Protein AF-A0A953FEC3-F1 (afdb_monomer)

Foldseek 3Di:
DVVVVVVVVVVVVVVVPPPDPDPPPDPDADDLVVVVVLVVVVVVLLFADADPNRRDPDPVRLVVSLVCLVVSLVVLVSHDCVPPDPVSVVSSVVVVVVSVVSNCCSPPVVCVVPPPCVPVDDDPDDDPDPVNPDDD

pLDDT: mean 83.76, std 18.46, range [45.59, 98.75]

Mean predicted aligned error: 12.31 Å

Solvent-accessible surface area (backbone atoms only — not comparable to full-atom values): 8633 Å² total; per-residue (Å²): 112,74,70,58,53,56,53,56,57,53,5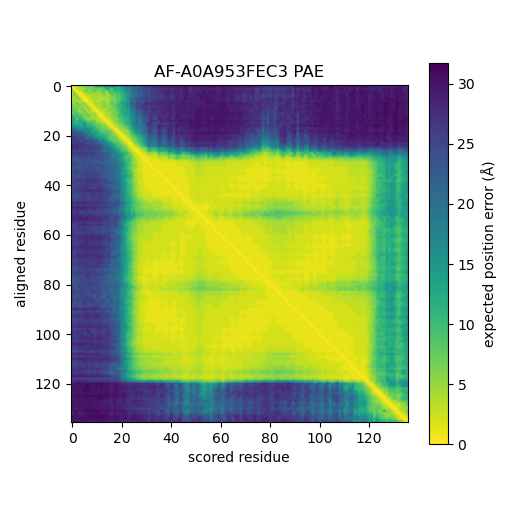6,58,57,63,64,72,69,71,74,77,79,72,78,77,88,61,84,77,80,61,49,72,70,58,50,54,50,50,50,58,52,46,60,60,64,72,50,61,58,69,57,97,87,39,73,42,70,47,73,67,49,47,50,54,51,56,69,49,45,61,60,52,54,52,60,59,67,64,51,69,57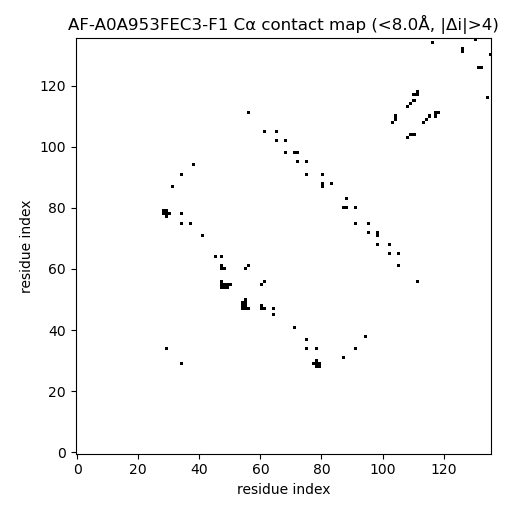,81,89,51,59,68,69,60,43,49,53,53,50,51,55,53,50,50,56,52,47,52,52,41,35,70,75,67,65,30,47,85,79,72,35,79,65,68,79,64,82,78,70,101,56,92,69,100,47,78,86,76,78,57,94,128

Radius of gyration: 28.53 Å; Cα contacts (8 Å, |Δi|>4): 57; chains: 1; bounding box: 33×31×104 Å

Sequence (136 aa):
MRNLILFSLLVLIVQACTTESKKVTGPRPHTYGELVTLFQDWRKFQLPPVVNGIPDYSPAAMKQQHDKLATWQERLHQFDTAGWPVKHQVDWHLIRAEMNGLDFDHRVIRPWEKDPAFYVWFYSSPSDVPEREGPN

Secondary str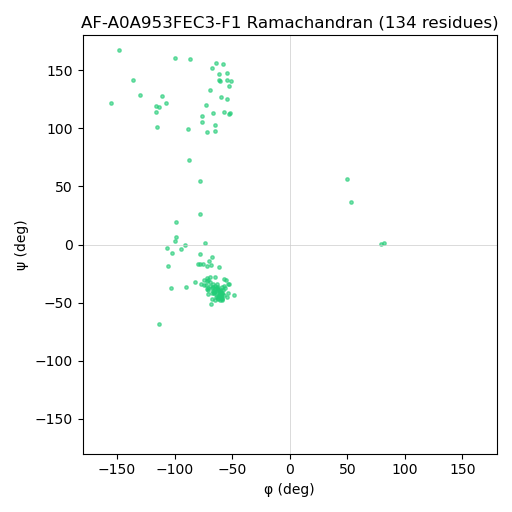ucture (DSSP, 8-state):
-HHHHHHHHHHHHHHTT--------PPPPPPHHHHHHHHHHHHHHHSPPEETTEE---HHHHHHHHHHHHHHHHHHHT---TTS-HHHHHHHHHHHHHHHHHHHIIIII-HHHH-GGGGT---SS----GGGSS--

Structure (mmCIF, N/CA/C/O backbone):
data_AF-A0A953FEC3-F1
#
_entry.id   AF-A0A953FEC3-F1
#
loop_
_atom_site.group_PDB
_atom_site.id
_atom_site.type_symbol
_atom_site.label_atom_id
_atom_site.label_alt_id
_atom_site.label_comp_id
_atom_site.label_asym_id
_atom_site.label_entity_id
_atom_site.label_seq_id
_atom_site.pdbx_PDB_ins_code
_atom_site.Cartn_x
_atom_site.Cartn_y
_atom_site.Cartn_z
_atom_site.occupancy
_atom_site.B_iso_or_equiv
_atom_site.auth_seq_id
_atom_site.auth_comp_id
_atom_site.auth_asym_id
_atom_site.auth_atom_id
_atom_site.pdbx_PDB_model_num
ATOM 1 N N . MET A 1 1 ? -3.784 -14.661 75.698 1.00 54.03 1 MET A N 1
ATOM 2 C CA . MET A 1 1 ? -3.004 -15.352 74.642 1.00 54.03 1 MET A CA 1
ATOM 3 C C . MET A 1 1 ? -3.856 -15.703 73.419 1.00 54.03 1 MET A C 1
ATOM 5 O O . MET A 1 1 ? -3.439 -15.390 72.316 1.00 54.03 1 MET A O 1
ATOM 9 N N . ARG A 1 2 ? -5.082 -16.232 73.580 1.00 54.47 2 ARG A N 1
ATOM 10 C CA . ARG A 1 2 ? -5.993 -16.557 72.458 1.00 54.47 2 ARG A CA 1
ATOM 11 C C . ARG A 1 2 ? -6.451 -15.338 71.627 1.00 54.47 2 ARG A C 1
ATOM 13 O O . ARG A 1 2 ? -6.457 -15.409 70.406 1.00 54.47 2 ARG A O 1
ATOM 20 N N . ASN A 1 3 ? -6.701 -14.191 72.268 1.00 45.59 3 ASN A N 1
ATOM 21 C CA . ASN A 1 3 ? -7.090 -12.947 71.575 1.00 45.59 3 ASN A CA 1
ATOM 22 C C . ASN A 1 3 ? -5.911 -12.211 70.902 1.00 45.59 3 ASN A C 1
ATOM 24 O O . ASN A 1 3 ? -6.136 -11.376 70.035 1.00 45.59 3 ASN A O 1
ATOM 28 N N . LEU A 1 4 ? -4.663 -12.538 71.269 1.00 51.09 4 LEU A N 1
ATOM 29 C CA . LEU A 1 4 ? -3.454 -11.953 70.668 1.00 51.09 4 LEU A CA 1
ATOM 30 C C . LEU A 1 4 ? -3.098 -12.656 69.343 1.00 51.09 4 LEU A C 1
ATOM 32 O O . LEU A 1 4 ? -2.644 -12.018 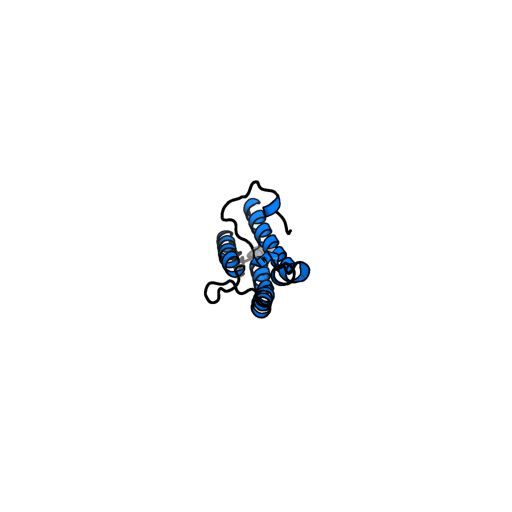68.400 1.00 51.09 4 LEU A O 1
ATOM 36 N N . ILE A 1 5 ? -3.393 -13.958 69.252 1.00 57.31 5 ILE A N 1
ATOM 37 C CA . ILE A 1 5 ? -3.238 -14.763 68.031 1.00 57.31 5 ILE A CA 1
ATOM 38 C C . ILE A 1 5 ? -4.303 -14.385 66.987 1.00 57.31 5 ILE A C 1
ATOM 40 O O . ILE A 1 5 ? -3.979 -14.260 65.811 1.00 57.31 5 ILE A O 1
ATOM 44 N N . LEU A 1 6 ? -5.548 -14.110 67.404 1.00 54.00 6 LEU A N 1
ATOM 45 C CA . LEU A 1 6 ? -6.597 -13.622 66.493 1.00 54.00 6 LEU A CA 1
ATOM 46 C C . LEU A 1 6 ? -6.291 -12.231 65.911 1.00 54.00 6 LEU A C 1
ATOM 48 O O . LEU A 1 6 ? -6.579 -11.989 64.742 1.00 54.00 6 LEU A O 1
ATOM 52 N N . PHE A 1 7 ? -5.674 -11.335 66.690 1.00 55.62 7 PHE A N 1
ATOM 53 C CA . PHE A 1 7 ? -5.263 -10.016 66.192 1.00 55.62 7 PHE A CA 1
ATOM 54 C C . PHE A 1 7 ? -4.084 -10.112 65.209 1.00 55.62 7 PHE A C 1
ATOM 56 O O . PHE A 1 7 ? -4.068 -9.421 64.195 1.00 55.62 7 PHE A O 1
ATOM 63 N N . SER A 1 8 ? -3.135 -11.020 65.462 1.00 56.94 8 SER A N 1
ATOM 64 C CA . SER A 1 8 ? -2.018 -11.315 64.554 1.00 56.94 8 SER A CA 1
ATOM 65 C C . SER A 1 8 ? -2.483 -11.915 63.219 1.00 56.94 8 SER A C 1
ATOM 67 O O . SER A 1 8 ? -1.945 -11.547 62.176 1.00 56.94 8 SER A O 1
ATOM 69 N N . LEU A 1 9 ? -3.508 -12.775 63.227 1.00 56.50 9 LEU A N 1
ATOM 70 C CA . LEU A 1 9 ? -4.049 -13.388 62.010 1.00 56.50 9 LEU A CA 1
ATOM 71 C C . LEU A 1 9 ? -4.835 -12.387 61.141 1.00 56.50 9 LEU A C 1
ATOM 73 O O . LEU A 1 9 ? -4.814 -12.488 59.918 1.00 56.50 9 LEU A O 1
ATOM 77 N N . LEU A 1 10 ? -5.487 -11.392 61.756 1.00 53.00 10 LEU A N 1
ATOM 78 C CA . LEU A 1 10 ? -6.238 -10.352 61.041 1.00 53.00 10 LEU A CA 1
ATOM 79 C C . LEU A 1 10 ? -5.312 -9.344 60.334 1.00 53.00 10 LEU A C 1
ATOM 81 O O . LEU A 1 10 ? -5.617 -8.900 59.230 1.00 53.00 10 LEU A O 1
ATOM 85 N N . VAL A 1 11 ? -4.153 -9.026 60.920 1.00 58.41 11 VAL A N 1
ATOM 86 C CA . VAL A 1 11 ? -3.159 -8.108 60.325 1.00 58.41 11 VAL A CA 1
ATOM 87 C C . VAL A 1 11 ? -2.488 -8.714 59.080 1.00 58.41 11 VAL A C 1
ATOM 89 O O . VAL A 1 11 ? -2.209 -7.990 58.126 1.00 58.41 11 VAL A O 1
ATOM 92 N N . LEU A 1 12 ? -2.309 -10.040 59.035 1.00 57.03 12 LEU A N 1
ATOM 93 C CA . LEU A 1 12 ? -1.760 -10.752 57.870 1.00 57.03 12 LEU A CA 1
ATOM 94 C C . LEU A 1 12 ? -2.702 -10.756 56.650 1.00 57.03 12 LEU A C 1
ATOM 96 O O . LEU A 1 12 ? -2.227 -10.781 55.518 1.00 57.03 12 LEU A O 1
ATOM 100 N N . ILE A 1 13 ? -4.022 -10.677 56.853 1.00 58.88 13 ILE A N 1
ATOM 101 C CA . ILE A 1 13 ? -5.004 -10.635 55.754 1.00 58.88 13 ILE A CA 1
ATOM 102 C C . ILE A 1 13 ? -5.049 -9.242 55.105 1.00 58.88 13 ILE A C 1
ATOM 104 O O . ILE A 1 13 ? -5.207 -9.132 53.891 1.00 58.88 13 ILE A O 1
ATOM 108 N N . VAL A 1 14 ? -4.843 -8.170 55.881 1.00 55.78 14 VAL A N 1
ATOM 109 C CA . VAL A 1 14 ? -4.850 -6.790 55.358 1.00 55.78 14 VAL A CA 1
ATOM 110 C C . VAL A 1 14 ? -3.617 -6.506 54.485 1.00 55.78 14 VAL A C 1
ATOM 112 O O . VAL A 1 14 ? -3.718 -5.758 53.515 1.00 55.78 14 VAL A O 1
ATOM 115 N N . GLN A 1 15 ? -2.474 -7.148 54.755 1.00 56.53 15 GLN A N 1
ATOM 116 C CA . GLN A 1 15 ? -1.265 -7.010 53.927 1.00 56.53 15 GLN A CA 1
ATOM 117 C C . GLN A 1 15 ? -1.318 -7.778 52.595 1.00 56.53 15 GLN A C 1
ATOM 119 O O . GLN A 1 15 ? -0.560 -7.459 51.685 1.00 56.53 15 GLN A O 1
ATOM 124 N N . ALA A 1 16 ? -2.229 -8.742 52.428 1.00 57.25 16 ALA A N 1
ATOM 125 C CA . ALA A 1 16 ? -2.377 -9.474 51.167 1.00 57.25 16 ALA A CA 1
ATOM 126 C C . ALA A 1 16 ? -3.141 -8.685 50.080 1.00 57.25 16 ALA A C 1
ATOM 128 O O . ALA A 1 16 ? -3.186 -9.117 48.931 1.00 57.25 16 ALA A O 1
ATOM 129 N N . CYS A 1 17 ? -3.728 -7.531 50.425 1.00 48.81 17 CYS A N 1
ATOM 130 C CA . CYS A 1 17 ? -4.518 -6.705 49.505 1.00 48.81 17 CYS A CA 1
ATOM 131 C C . CYS A 1 17 ? -3.755 -5.511 48.906 1.00 48.81 17 CYS A C 1
ATOM 133 O O . CYS A 1 17 ? -4.344 -4.703 48.190 1.00 48.81 17 CYS A O 1
ATOM 135 N N . THR A 1 18 ? -2.448 -5.379 49.148 1.00 58.59 18 THR A N 1
ATOM 136 C CA . THR A 1 18 ? -1.627 -4.387 48.440 1.00 58.59 18 THR A CA 1
ATOM 137 C C . THR A 1 18 ? -1.095 -4.987 47.142 1.00 58.59 18 THR A C 1
ATOM 139 O O . THR A 1 18 ? 0.083 -5.312 47.019 1.00 58.59 18 THR A O 1
ATOM 142 N N . THR A 1 19 ? -1.968 -5.153 46.150 1.00 58.00 19 THR A N 1
ATOM 143 C CA . THR A 1 19 ? -1.528 -5.305 44.759 1.00 58.00 19 THR A CA 1
ATOM 144 C C . THR A 1 19 ? -1.014 -3.956 44.272 1.00 58.00 19 THR A C 1
ATOM 146 O O . THR A 1 19 ? -1.793 -3.095 43.860 1.00 58.00 19 THR A O 1
ATOM 149 N N . GLU A 1 20 ? 0.303 -3.756 44.324 1.00 59.69 20 GLU A N 1
ATOM 150 C CA . GLU A 1 20 ? 0.955 -2.718 43.529 1.00 59.69 20 GLU A CA 1
ATOM 151 C C . GLU A 1 20 ? 0.625 -2.969 42.054 1.00 59.69 20 GLU A C 1
ATOM 153 O O . GLU A 1 20 ? 1.006 -3.986 41.467 1.00 59.69 20 GLU A O 1
ATOM 158 N N . SER A 1 21 ? -0.123 -2.044 41.454 1.00 55.44 21 SER A N 1
ATOM 159 C CA . SER A 1 21 ? -0.363 -2.038 40.017 1.00 55.44 21 SER A CA 1
ATOM 160 C C . SER A 1 21 ? 0.972 -1.799 39.317 1.00 55.44 21 SER A C 1
ATOM 162 O O . SER A 1 21 ? 1.449 -0.666 39.213 1.00 55.44 21 SER A O 1
ATOM 164 N N . LYS A 1 22 ? 1.611 -2.881 38.861 1.00 51.94 22 LYS A N 1
ATOM 165 C CA . LYS A 1 22 ? 2.716 -2.803 37.905 1.00 51.94 22 LYS A CA 1
ATOM 166 C C . LYS A 1 22 ? 2.216 -1.983 36.718 1.00 51.94 22 LYS A C 1
ATOM 168 O O . LYS A 1 22 ? 1.353 -2.445 35.974 1.00 51.94 22 LYS A O 1
ATOM 173 N N . LYS A 1 23 ? 2.774 -0.783 36.515 1.00 53.38 23 LYS A N 1
ATOM 174 C CA . LYS A 1 23 ? 2.672 -0.092 35.224 1.00 53.38 23 LYS A CA 1
ATOM 175 C C . LYS A 1 23 ? 3.128 -1.088 34.163 1.00 53.38 23 LYS A C 1
ATOM 177 O O . LYS A 1 23 ? 4.284 -1.503 34.164 1.00 53.38 23 LYS A O 1
ATOM 182 N N . VAL A 1 24 ? 2.206 -1.509 33.304 1.00 52.66 24 VAL A N 1
ATOM 183 C CA . VAL A 1 24 ? 2.525 -2.350 32.155 1.00 52.66 24 VAL A CA 1
ATOM 184 C C . VAL A 1 24 ? 3.402 -1.507 31.237 1.00 52.66 24 VAL A C 1
ATOM 186 O O . VAL A 1 24 ? 2.920 -0.611 30.551 1.00 52.66 24 VAL A O 1
ATOM 189 N N . THR A 1 25 ? 4.707 -1.767 31.258 1.00 54.75 25 THR A N 1
ATOM 190 C CA . THR A 1 25 ? 5.690 -1.183 30.337 1.00 54.75 25 THR A CA 1
ATOM 191 C C . THR A 1 25 ? 5.615 -1.908 28.990 1.00 54.75 25 THR A C 1
ATOM 193 O O . THR A 1 25 ? 6.588 -2.490 28.522 1.00 54.75 25 THR A O 1
ATOM 196 N N . GLY A 1 26 ? 4.417 -1.962 28.407 1.00 64.25 26 GLY A N 1
ATOM 197 C CA . GLY A 1 26 ? 4.207 -2.415 27.035 1.00 64.25 26 GLY A CA 1
ATOM 198 C C . GLY A 1 26 ? 4.385 -1.248 26.059 1.00 64.25 26 GLY A C 1
ATOM 199 O O . GLY A 1 26 ? 4.274 -0.089 26.474 1.00 64.25 26 GLY A O 1
ATOM 200 N N . PRO A 1 27 ? 4.648 -1.515 24.769 1.00 73.88 27 PRO A N 1
ATOM 201 C CA . PRO A 1 27 ? 4.557 -0.490 23.738 1.00 73.88 27 PRO A CA 1
ATOM 202 C C . PRO A 1 27 ? 3.188 0.194 23.810 1.00 73.88 27 PRO A C 1
ATOM 204 O O . PRO A 1 27 ? 2.161 -0.467 23.979 1.00 73.88 27 PRO A O 1
ATOM 207 N N . ARG A 1 28 ? 3.169 1.524 23.703 1.00 85.00 28 ARG A N 1
ATOM 208 C CA . ARG A 1 28 ? 1.916 2.280 23.617 1.00 85.00 28 ARG A CA 1
ATOM 209 C C . ARG A 1 28 ? 1.141 1.818 22.370 1.00 85.00 28 ARG A C 1
ATOM 211 O O . ARG A 1 28 ? 1.767 1.647 21.325 1.00 85.00 28 ARG A O 1
ATOM 218 N N . PRO A 1 29 ? -0.195 1.685 22.448 1.00 86.88 29 PRO A N 1
ATOM 219 C CA . PRO A 1 29 ? -1.001 1.387 21.273 1.00 86.88 29 PRO A CA 1
ATOM 220 C C . PRO A 1 29 ? -0.863 2.502 20.236 1.00 86.88 29 PRO A C 1
ATOM 222 O O . PRO A 1 29 ? -0.825 3.691 20.583 1.0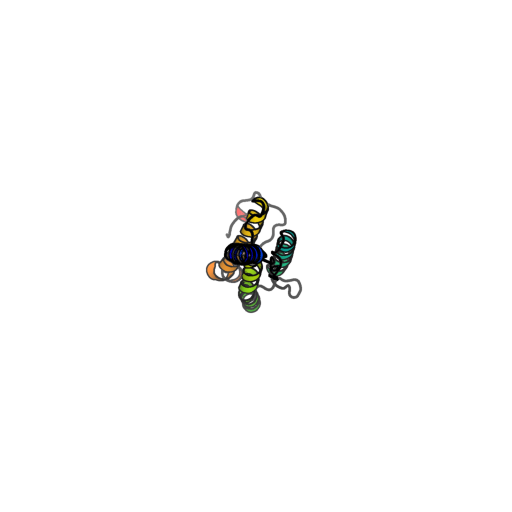0 86.88 29 PRO A O 1
ATOM 225 N N . HIS A 1 30 ? -0.815 2.110 18.966 1.00 94.00 30 HIS A N 1
ATOM 226 C CA . HIS A 1 30 ? -0.823 3.060 17.867 1.00 94.00 30 HIS A CA 1
ATOM 227 C C . HIS A 1 30 ? -2.112 3.882 17.862 1.00 94.00 30 HIS A C 1
ATOM 229 O O . HIS A 1 30 ? -3.198 3.428 18.222 1.00 94.00 30 HIS A O 1
ATOM 235 N N . THR A 1 31 ? -1.984 5.124 17.431 1.00 96.50 31 THR A N 1
ATOM 236 C CA . THR A 1 31 ? -3.074 6.079 17.302 1.00 96.50 31 THR A CA 1
ATOM 237 C C . THR A 1 31 ? -3.559 6.187 15.877 1.00 96.50 31 THR A C 1
ATOM 239 O O . THR A 1 31 ? -2.840 5.914 14.921 1.00 96.50 31 THR A O 1
ATOM 242 N N . TYR A 1 32 ? -4.778 6.698 15.732 1.00 97.69 32 TYR A N 1
ATOM 243 C CA . TYR A 1 32 ? -5.331 7.013 14.423 1.00 97.69 32 TYR A CA 1
ATOM 244 C C . TYR A 1 32 ? -4.447 7.983 13.617 1.00 97.69 32 TYR A C 1
ATOM 246 O O . TYR A 1 32 ? -4.275 7.801 12.419 1.00 97.69 32 TYR A O 1
ATOM 254 N N . GLY A 1 33 ? -3.811 8.968 14.266 1.00 98.19 33 GLY A N 1
ATOM 255 C CA . GLY A 1 33 ? -2.864 9.861 13.586 1.00 98.19 33 GLY A CA 1
ATOM 256 C C . GLY A 1 33 ? -1.683 9.116 12.952 1.00 98.19 33 GLY A C 1
ATOM 257 O O . GLY A 1 33 ? -1.271 9.447 11.847 1.00 98.19 33 GLY A O 1
ATOM 258 N N . GLU A 1 34 ? -1.187 8.058 13.599 1.00 98.25 34 GLU A N 1
ATOM 259 C CA . GLU A 1 34 ? -0.126 7.208 13.044 1.00 98.25 34 GLU A CA 1
ATOM 260 C C . GLU A 1 34 ? -0.631 6.342 11.880 1.00 98.25 34 GLU A C 1
ATOM 262 O O . GLU A 1 34 ? 0.138 6.068 10.960 1.00 98.25 34 GLU A O 1
ATOM 267 N N . LEU A 1 35 ? -1.919 5.970 11.864 1.00 98.56 35 LEU A N 1
ATOM 268 C CA . LEU A 1 35 ? -2.530 5.285 10.720 1.00 98.56 35 LEU A CA 1
ATOM 269 C C . LEU A 1 35 ? -2.606 6.213 9.504 1.00 98.56 35 LEU A C 1
ATOM 271 O O . LEU A 1 35 ? -2.291 5.800 8.390 1.00 98.56 35 LEU A O 1
ATOM 275 N N . VAL A 1 36 ? -2.975 7.480 9.714 1.00 98.56 36 VAL A N 1
ATOM 276 C CA . VAL A 1 36 ? -2.992 8.493 8.647 1.00 98.56 36 VAL A CA 1
ATOM 277 C C . VAL A 1 36 ? -1.588 8.692 8.071 1.00 98.56 36 VAL A C 1
ATOM 279 O O . VAL A 1 36 ? -1.427 8.725 6.852 1.00 98.56 36 VAL A O 1
ATOM 282 N N . THR A 1 37 ? -0.561 8.756 8.921 1.00 98.62 37 THR A N 1
ATOM 283 C CA . THR A 1 37 ? 0.835 8.817 8.464 1.00 98.62 37 THR A CA 1
ATOM 284 C C . THR A 1 37 ? 1.224 7.566 7.672 1.00 98.62 37 THR A C 1
ATOM 286 O O . THR A 1 37 ? 1.778 7.687 6.580 1.00 98.62 37 THR A O 1
ATOM 289 N N . LEU A 1 38 ? 0.881 6.366 8.165 1.00 98.62 38 LEU A N 1
ATOM 290 C CA . LEU A 1 38 ? 1.120 5.111 7.442 1.00 98.62 38 LEU A CA 1
ATOM 291 C C . LEU A 1 38 ? 0.495 5.156 6.043 1.00 98.62 38 LEU A C 1
ATOM 293 O O . LEU A 1 38 ? 1.150 4.776 5.076 1.00 98.62 38 LEU A O 1
ATOM 297 N N . PHE A 1 39 ? -0.742 5.639 5.931 1.00 98.50 39 PHE A N 1
ATOM 298 C CA . PHE A 1 39 ? -1.446 5.756 4.659 1.00 98.50 39 PHE A CA 1
ATOM 299 C C . PHE A 1 39 ? -0.755 6.721 3.689 1.00 98.50 39 PHE A C 1
ATOM 301 O O . PHE A 1 39 ? -0.573 6.400 2.516 1.00 98.50 39 PHE A O 1
ATOM 308 N N . GLN A 1 40 ? -0.322 7.888 4.165 1.00 98.50 40 GLN A N 1
ATOM 309 C CA . GLN A 1 40 ? 0.406 8.851 3.334 1.00 98.50 40 GLN A CA 1
ATOM 310 C C . GLN A 1 40 ? 1.719 8.271 2.801 1.00 98.50 40 GLN A C 1
ATOM 312 O O . GLN A 1 40 ? 2.077 8.506 1.646 1.00 98.50 40 GLN A O 1
ATOM 317 N N . ASP A 1 41 ? 2.431 7.494 3.614 1.00 98.44 41 ASP A N 1
ATOM 318 C CA . ASP A 1 41 ? 3.656 6.836 3.170 1.00 98.44 41 ASP A CA 1
ATOM 319 C C . ASP A 1 41 ? 3.367 5.645 2.247 1.00 98.44 41 ASP A C 1
ATOM 321 O O . ASP A 1 41 ? 4.094 5.432 1.276 1.00 98.4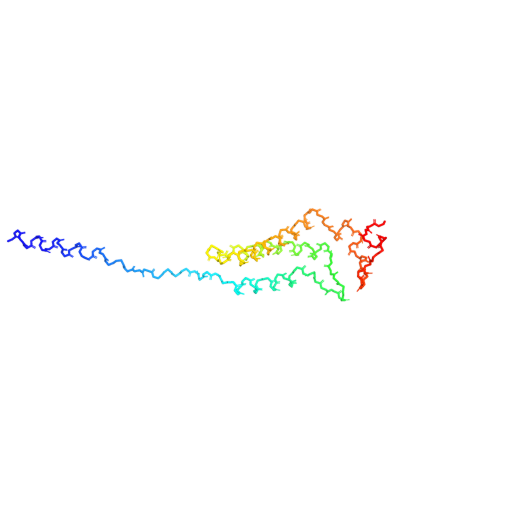4 41 ASP A O 1
ATOM 325 N N . TRP A 1 42 ? 2.273 4.917 2.483 1.00 98.31 42 TRP A N 1
ATOM 326 C CA . TRP A 1 42 ? 1.783 3.858 1.600 1.00 98.31 42 TRP A CA 1
ATOM 327 C C . TRP A 1 42 ? 1.470 4.388 0.194 1.00 98.31 42 TRP A C 1
ATOM 329 O O . TRP A 1 42 ? 1.881 3.781 -0.795 1.00 98.31 42 TRP A O 1
ATOM 339 N N . ARG A 1 43 ? 0.847 5.569 0.079 1.00 97.31 43 ARG A N 1
ATOM 340 C CA . ARG A 1 43 ? 0.609 6.239 -1.214 1.00 97.31 43 ARG A CA 1
ATOM 341 C C . ARG A 1 43 ? 1.889 6.507 -1.993 1.00 97.31 43 ARG A C 1
ATOM 343 O O . ARG A 1 43 ? 1.902 6.330 -3.205 1.00 97.31 43 ARG A O 1
ATOM 350 N N . LYS A 1 44 ? 2.966 6.895 -1.309 1.00 96.75 44 LYS A N 1
ATOM 351 C CA . LYS A 1 44 ? 4.273 7.109 -1.948 1.00 96.75 44 LYS A CA 1
ATOM 352 C C . LYS A 1 44 ? 4.909 5.788 -2.373 1.00 96.75 44 LYS A C 1
ATOM 354 O O . LYS A 1 44 ? 5.512 5.726 -3.434 1.00 96.75 44 LYS A O 1
ATOM 359 N N . PHE A 1 45 ? 4.779 4.747 -1.553 1.00 97.00 45 PHE A N 1
ATOM 360 C CA . PHE A 1 45 ? 5.333 3.423 -1.838 1.00 97.00 45 PHE A CA 1
ATOM 361 C C . PHE A 1 45 ? 4.653 2.713 -3.015 1.00 97.00 45 PHE A C 1
ATOM 363 O O . PHE A 1 45 ? 5.316 2.007 -3.773 1.00 97.00 45 PHE A O 1
ATOM 370 N N . GLN A 1 46 ? 3.336 2.875 -3.156 1.00 94.56 46 GLN A N 1
ATOM 371 C CA . GLN A 1 46 ? 2.576 2.233 -4.226 1.00 94.56 46 GLN A CA 1
ATOM 372 C C . GLN A 1 46 ? 2.993 2.737 -5.615 1.00 94.56 46 GLN A C 1
ATOM 374 O O . GLN A 1 46 ? 2.888 1.997 -6.592 1.00 94.56 46 GLN A O 1
ATOM 379 N N . LEU A 1 47 ? 3.484 3.975 -5.708 1.00 91.88 47 LEU A N 1
ATOM 380 C CA . LEU A 1 47 ? 3.992 4.517 -6.960 1.00 91.88 47 LEU A CA 1
ATOM 381 C C . LEU A 1 47 ? 5.297 3.804 -7.353 1.00 91.88 47 LEU A C 1
ATOM 383 O O . LEU A 1 47 ? 6.192 3.657 -6.514 1.00 91.88 47 LEU A O 1
ATOM 387 N N . PRO A 1 48 ? 5.440 3.376 -8.617 1.00 91.88 48 PRO A N 1
ATOM 388 C CA . PRO A 1 48 ? 6.704 2.836 -9.097 1.00 91.88 48 PRO A CA 1
ATOM 389 C C . PRO A 1 48 ? 7.801 3.918 -9.065 1.00 91.88 48 PRO A C 1
ATOM 391 O O . PRO A 1 48 ? 7.503 5.117 -9.147 1.00 91.88 48 PRO A O 1
ATOM 394 N N . PRO A 1 49 ? 9.084 3.524 -8.995 1.00 93.06 49 PRO A N 1
ATOM 395 C CA . PRO A 1 49 ? 10.194 4.443 -9.213 1.00 93.06 49 PRO A CA 1
ATOM 396 C C . PRO A 1 49 ? 10.064 5.153 -10.563 1.00 93.06 49 PRO A C 1
ATOM 398 O O . PRO A 1 49 ? 9.575 4.576 -11.527 1.00 93.06 49 PRO A O 1
ATOM 401 N N . VAL A 1 50 ? 10.535 6.395 -10.650 1.00 93.50 50 VAL A N 1
ATOM 402 C CA . VAL A 1 50 ? 10.554 7.150 -11.909 1.00 93.50 50 VAL A CA 1
ATOM 403 C C . VAL A 1 50 ? 11.994 7.254 -12.398 1.00 93.50 50 VAL A C 1
ATOM 405 O O . VAL A 1 50 ? 12.849 7.800 -11.702 1.00 93.50 50 VAL A O 1
ATOM 408 N N . VAL A 1 51 ? 12.260 6.759 -13.606 1.00 93.31 51 VAL A N 1
ATOM 409 C CA . VAL A 1 51 ? 13.570 6.806 -14.267 1.00 93.31 51 VAL A CA 1
ATOM 410 C C . VAL A 1 51 ? 13.434 7.662 -15.522 1.00 93.31 51 VAL A C 1
ATOM 412 O O . VAL A 1 51 ? 12.637 7.361 -16.404 1.00 93.31 51 VAL A O 1
ATOM 415 N N . ASN A 1 52 ? 14.185 8.765 -15.598 1.00 92.81 52 ASN A N 1
ATOM 416 C CA . ASN A 1 52 ? 14.118 9.728 -16.710 1.00 92.81 52 ASN A CA 1
ATOM 417 C C . ASN A 1 52 ? 12.696 10.255 -17.001 1.00 92.81 52 ASN A C 1
ATOM 419 O O . ASN A 1 52 ? 12.327 10.468 -18.152 1.00 92.81 52 ASN A O 1
ATOM 423 N N . GLY A 1 53 ? 11.888 10.453 -15.955 1.00 90.56 53 GLY A N 1
ATOM 424 C CA . GLY A 1 53 ? 10.504 10.925 -16.081 1.00 90.56 53 GLY A CA 1
ATOM 425 C C . GLY A 1 53 ? 9.483 9.838 -16.431 1.00 90.56 53 GLY A C 1
ATOM 426 O O . GLY A 1 53 ? 8.300 10.146 -16.531 1.00 90.56 53 GLY A O 1
ATOM 427 N N . ILE A 1 54 ? 9.912 8.579 -16.572 1.00 89.44 54 ILE A N 1
ATOM 428 C CA . ILE A 1 54 ? 9.052 7.447 -16.926 1.00 89.44 54 ILE A CA 1
ATOM 429 C C . ILE A 1 54 ? 8.920 6.509 -15.714 1.00 89.44 54 ILE A C 1
ATOM 431 O O . ILE A 1 54 ? 9.940 6.116 -15.142 1.00 89.44 54 ILE A O 1
ATOM 435 N N . PRO A 1 55 ? 7.694 6.144 -15.301 1.00 92.69 55 PRO A N 1
ATOM 436 C CA . PRO A 1 55 ? 7.462 5.079 -14.328 1.00 92.69 55 PRO A CA 1
ATOM 437 C C . PRO A 1 55 ? 8.129 3.752 -14.731 1.00 92.69 55 PRO A C 1
ATOM 439 O O . PRO A 1 55 ? 7.886 3.230 -15.819 1.00 92.69 55 PRO A O 1
ATOM 442 N N . ASP A 1 56 ? 8.956 3.193 -13.851 1.00 95.56 56 ASP A N 1
ATOM 443 C CA . ASP A 1 56 ? 9.651 1.923 -14.053 1.00 95.56 56 ASP A CA 1
ATOM 444 C C . ASP A 1 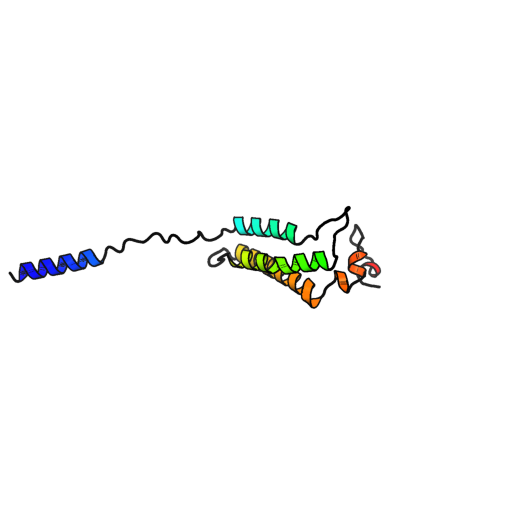56 ? 8.788 0.750 -13.572 1.00 95.56 56 ASP A C 1
ATOM 446 O O . ASP A 1 56 ? 8.726 0.432 -12.382 1.00 95.56 56 ASP A O 1
ATOM 450 N N . TYR A 1 57 ? 8.133 0.096 -14.530 1.00 95.25 57 TYR A N 1
ATOM 451 C CA . TYR A 1 57 ? 7.378 -1.143 -14.333 1.00 95.25 57 TYR A CA 1
ATOM 452 C C . TYR A 1 57 ? 8.164 -2.397 -14.747 1.00 95.25 57 TYR A C 1
ATOM 454 O O . TYR A 1 57 ? 7.576 -3.451 -14.993 1.00 95.25 57 TYR A O 1
ATOM 462 N N . SER A 1 58 ? 9.496 -2.313 -14.843 1.00 95.94 58 SER A N 1
ATOM 463 C CA . SER A 1 58 ? 10.324 -3.466 -15.193 1.00 95.94 58 SER A CA 1
ATOM 464 C C . SER A 1 58 ? 10.125 -4.631 -14.210 1.00 95.94 58 SER A C 1
ATOM 466 O O . SER A 1 58 ? 9.804 -4.416 -13.035 1.00 95.94 58 SER A O 1
ATOM 468 N N . PRO A 1 59 ? 10.386 -5.884 -14.634 1.00 96.75 59 PRO A N 1
ATOM 469 C CA . PRO A 1 59 ? 10.280 -7.042 -13.747 1.00 96.75 59 PRO A CA 1
ATOM 470 C C . PRO A 1 59 ? 11.089 -6.898 -12.452 1.00 96.75 59 PRO A C 1
ATOM 472 O O . PRO A 1 59 ? 10.654 -7.354 -11.397 1.00 96.75 59 PRO A O 1
ATOM 475 N N . ALA A 1 60 ? 12.249 -6.234 -12.509 1.00 97.19 60 ALA A N 1
ATOM 476 C CA . ALA A 1 60 ? 13.078 -5.979 -11.336 1.00 97.19 60 ALA A CA 1
ATOM 477 C C . ALA A 1 60 ? 12.408 -4.998 -10.358 1.00 97.19 60 ALA A C 1
ATOM 479 O O . ALA A 1 60 ? 12.351 -5.281 -9.158 1.00 97.19 60 ALA A O 1
ATOM 480 N N . ALA A 1 61 ? 11.865 -3.885 -10.861 1.00 97.00 61 ALA A N 1
ATOM 481 C CA . ALA A 1 61 ? 11.160 -2.898 -10.046 1.00 97.00 61 ALA A CA 1
ATOM 482 C C . ALA A 1 61 ? 9.890 -3.488 -9.415 1.00 97.00 61 ALA A C 1
ATOM 484 O O . ALA A 1 61 ? 9.665 -3.340 -8.212 1.00 97.00 61 ALA A O 1
ATOM 485 N N . MET A 1 62 ? 9.099 -4.228 -10.197 1.00 97.75 62 MET A N 1
ATOM 486 C CA . MET A 1 62 ? 7.872 -4.869 -9.718 1.00 97.75 62 MET A CA 1
ATOM 487 C C . MET A 1 62 ? 8.160 -5.963 -8.693 1.00 97.75 62 MET A C 1
ATOM 489 O O . MET A 1 62 ? 7.530 -5.980 -7.636 1.00 97.75 62 MET A O 1
ATOM 493 N N . LYS A 1 63 ? 9.186 -6.794 -8.915 1.00 97.62 63 LYS A N 1
ATOM 494 C CA . LYS A 1 63 ? 9.632 -7.761 -7.905 1.00 97.62 63 LYS A CA 1
ATOM 495 C C . LYS A 1 63 ? 10.036 -7.063 -6.606 1.00 97.62 63 LYS A C 1
ATOM 497 O O . LYS A 1 63 ? 9.620 -7.484 -5.533 1.00 97.62 63 LYS A O 1
ATOM 502 N N . GLN A 1 64 ? 10.821 -5.988 -6.685 1.00 97.88 64 GLN A N 1
ATOM 503 C CA . GLN A 1 64 ? 11.250 -5.256 -5.495 1.00 97.88 64 GLN A CA 1
ATOM 504 C C . GLN A 1 64 ? 10.063 -4.638 -4.740 1.00 97.88 64 GLN A C 1
ATOM 506 O O . GLN A 1 64 ? 10.076 -4.596 -3.507 1.00 97.88 64 GLN A O 1
ATOM 511 N N . GLN A 1 65 ? 9.055 -4.136 -5.455 1.00 97.94 65 GLN A N 1
ATOM 512 C CA . GLN A 1 65 ? 7.836 -3.624 -4.837 1.00 97.94 65 GLN A CA 1
ATOM 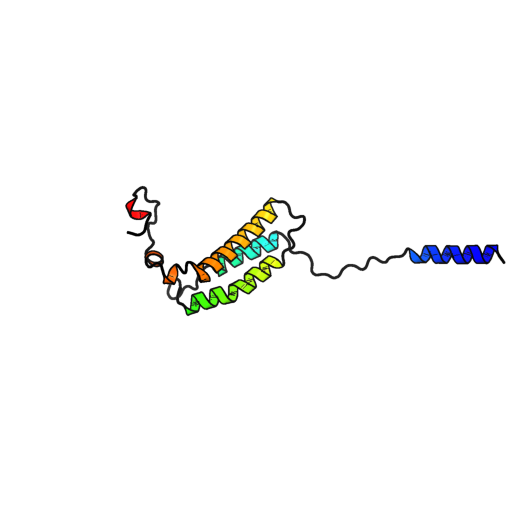513 C C . GLN A 1 65 ? 7.070 -4.749 -4.128 1.00 97.94 65 GLN A C 1
ATOM 515 O O . GLN A 1 65 ? 6.714 -4.587 -2.961 1.00 97.94 65 GLN A O 1
ATOM 520 N N . HIS A 1 66 ? 6.878 -5.896 -4.785 1.00 98.00 66 HIS A N 1
ATOM 521 C CA . HIS A 1 66 ? 6.196 -7.049 -4.191 1.00 98.00 66 HIS A CA 1
ATOM 522 C C . HIS A 1 66 ? 6.929 -7.589 -2.958 1.00 98.00 66 HIS A C 1
ATOM 524 O O . HIS A 1 66 ? 6.308 -7.759 -1.913 1.00 98.00 66 HIS A O 1
ATOM 530 N N . ASP A 1 67 ? 8.257 -7.734 -3.021 1.00 97.94 67 ASP A N 1
ATOM 531 C CA . ASP A 1 67 ? 9.083 -8.198 -1.895 1.00 97.94 67 ASP A CA 1
ATOM 532 C C . ASP A 1 67 ? 8.916 -7.299 -0.648 1.00 97.94 67 ASP A C 1
ATOM 534 O O . ASP A 1 67 ? 8.931 -7.775 0.486 1.00 97.94 67 ASP A O 1
ATOM 538 N N . LYS A 1 68 ? 8.738 -5.984 -0.842 1.00 98.25 68 LYS A N 1
ATOM 539 C CA . LYS A 1 68 ? 8.551 -5.011 0.250 1.00 98.25 68 LYS A CA 1
ATOM 540 C C . LYS A 1 68 ? 7.126 -4.980 0.804 1.00 98.25 68 LYS A C 1
ATOM 542 O O . LYS A 1 68 ? 6.920 -4.426 1.885 1.00 98.25 68 LYS A O 1
ATOM 547 N N . LEU A 1 69 ? 6.141 -5.531 0.093 1.00 98.31 69 LEU A N 1
ATOM 548 C CA . LEU A 1 69 ? 4.728 -5.456 0.474 1.00 98.31 69 LEU A CA 1
ATOM 549 C C . LEU A 1 69 ? 4.447 -6.143 1.816 1.00 98.31 69 LEU A C 1
ATOM 551 O O . LEU A 1 69 ? 3.682 -5.611 2.619 1.00 98.31 69 LEU A O 1
ATOM 555 N N . ALA A 1 70 ? 5.123 -7.259 2.102 1.00 97.69 70 ALA A N 1
ATOM 556 C CA . ALA A 1 70 ? 4.972 -7.977 3.368 1.00 97.69 70 ALA A CA 1
ATOM 557 C C . ALA A 1 70 ? 5.267 -7.076 4.582 1.00 97.69 70 ALA A C 1
ATOM 559 O O . ALA A 1 70 ? 4.486 -7.025 5.529 1.00 97.69 70 ALA A O 1
ATOM 560 N N . THR A 1 71 ? 6.328 -6.264 4.514 1.00 98.38 71 THR A N 1
ATOM 561 C CA . THR A 1 71 ? 6.670 -5.306 5.577 1.00 98.38 71 THR A CA 1
ATOM 562 C C . THR A 1 71 ? 5.589 -4.238 5.770 1.00 98.38 71 THR A C 1
ATOM 564 O O . THR A 1 71 ? 5.353 -3.783 6.888 1.00 98.38 71 THR A O 1
ATOM 567 N N . TRP A 1 72 ? 4.902 -3.818 4.706 1.00 98.56 72 TRP A N 1
ATOM 568 C CA . TRP A 1 72 ? 3.792 -2.866 4.816 1.00 98.56 72 TRP A CA 1
ATOM 569 C C . TRP A 1 72 ? 2.558 -3.478 5.464 1.00 98.56 72 TRP A C 1
ATOM 571 O O . TRP A 1 72 ? 1.954 -2.844 6.332 1.00 98.56 72 TRP A O 1
ATOM 581 N N . GLN A 1 73 ? 2.225 -4.712 5.089 1.00 98.50 73 GLN A N 1
ATOM 582 C CA . GLN A 1 73 ? 1.144 -5.465 5.717 1.00 98.50 73 GLN A CA 1
ATOM 583 C C . GLN A 1 73 ? 1.428 -5.655 7.212 1.00 98.50 73 GLN A C 1
ATOM 585 O O . GLN A 1 73 ? 0.571 -5.355 8.040 1.00 98.50 73 GLN A O 1
ATOM 590 N N . GLU A 1 74 ? 2.651 -6.042 7.580 1.00 98.19 74 GLU A N 1
ATOM 591 C CA . GLU A 1 74 ? 3.075 -6.156 8.981 1.00 98.19 74 GLU A CA 1
ATOM 592 C C . GLU A 1 74 ? 2.941 -4.835 9.744 1.00 98.19 74 GLU A C 1
ATOM 594 O O . GLU A 1 74 ? 2.382 -4.819 10.840 1.00 98.19 74 GLU A O 1
ATOM 599 N N . ARG A 1 75 ? 3.382 -3.711 9.162 1.00 98.12 75 ARG A N 1
ATOM 600 C CA . ARG A 1 75 ? 3.215 -2.379 9.770 1.00 98.12 75 ARG A CA 1
ATOM 601 C C . ARG A 1 75 ? 1.747 -2.042 10.022 1.00 98.12 75 ARG A C 1
ATOM 603 O O . ARG A 1 75 ? 1.430 -1.507 11.079 1.00 98.12 75 ARG A O 1
ATOM 610 N N . LEU A 1 76 ? 0.848 -2.361 9.089 1.00 98.44 76 LEU A N 1
ATOM 611 C CA . LEU A 1 76 ? -0.591 -2.152 9.272 1.00 98.44 76 LEU A CA 1
ATOM 612 C C . LEU A 1 76 ? -1.171 -3.063 10.368 1.00 98.44 76 LEU A C 1
ATOM 614 O O . LEU A 1 76 ? -2.038 -2.636 11.132 1.00 98.44 76 LEU A O 1
ATOM 618 N N . HIS A 1 77 ? -0.685 -4.301 10.473 1.00 97.38 77 HIS A N 1
ATOM 619 C CA . HIS A 1 77 ? -1.132 -5.276 11.470 1.00 97.38 77 HIS A CA 1
ATOM 620 C C . HIS A 1 77 ? -0.717 -4.943 12.910 1.00 97.38 77 HIS A C 1
ATOM 622 O O . HIS A 1 77 ? -1.295 -5.500 13.839 1.00 97.38 77 HIS A O 1
ATOM 628 N N . GLN A 1 78 ? 0.224 -4.017 13.116 1.00 97.06 78 GLN A N 1
ATOM 629 C CA . GLN A 1 78 ? 0.592 -3.539 14.456 1.00 97.06 78 GLN A CA 1
ATOM 630 C C . GLN A 1 78 ? -0.491 -2.656 15.097 1.00 97.06 78 GLN A C 1
ATOM 632 O O . GLN A 1 78 ? -0.493 -2.472 16.314 1.00 97.06 78 GLN A O 1
ATOM 637 N N . PHE A 1 79 ? -1.420 -2.110 14.309 1.00 97.06 79 PHE A N 1
ATOM 638 C CA . PHE A 1 79 ? -2.502 -1.274 14.818 1.00 97.06 79 PHE A CA 1
ATOM 639 C C . PHE A 1 79 ? -3.584 -2.129 15.485 1.00 97.06 79 PHE A C 1
ATOM 641 O O . PHE A 1 79 ? -4.352 -2.811 14.807 1.00 97.06 79 PHE A O 1
ATOM 648 N N . ASP A 1 80 ? -3.689 -2.031 16.811 1.00 95.44 80 ASP A N 1
ATOM 649 C CA . ASP A 1 80 ? -4.866 -2.512 17.530 1.00 95.44 80 ASP A CA 1
ATOM 650 C C . ASP A 1 80 ? -6.018 -1.517 17.350 1.00 9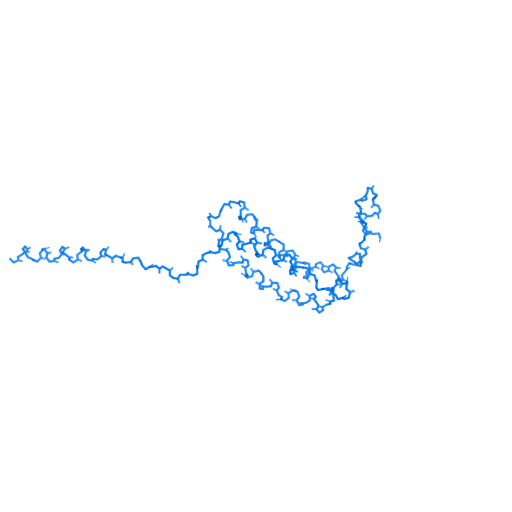5.44 80 ASP A C 1
ATOM 652 O O . ASP A 1 80 ? -6.024 -0.414 17.905 1.00 95.44 80 ASP A O 1
ATOM 656 N N . THR A 1 81 ? -6.979 -1.907 16.518 1.00 96.00 81 THR A N 1
ATOM 657 C CA . THR A 1 81 ? -8.166 -1.108 16.200 1.00 96.00 81 THR A CA 1
ATOM 658 C C . THR A 1 81 ? -9.342 -1.408 17.131 1.00 96.00 81 THR A C 1
ATOM 660 O O . THR A 1 81 ? -10.398 -0.775 17.011 1.00 96.00 81 THR A O 1
ATOM 663 N N . ALA A 1 82 ? -9.184 -2.337 18.085 1.00 94.19 82 ALA A N 1
ATOM 664 C CA . ALA A 1 82 ? -10.215 -2.639 19.063 1.00 94.19 82 ALA A CA 1
ATOM 665 C C . ALA A 1 82 ? -10.556 -1.379 19.877 1.00 94.19 82 ALA A C 1
ATOM 667 O O . ALA A 1 82 ? -9.696 -0.688 20.420 1.00 94.19 82 ALA A O 1
ATOM 668 N N . GLY A 1 83 ? -11.845 -1.042 19.932 1.00 93.94 83 GLY A N 1
ATOM 669 C CA . GLY A 1 83 ? -12.325 0.146 20.643 1.00 93.94 83 GLY A CA 1
ATOM 670 C C . GLY A 1 83 ? -12.161 1.472 19.890 1.00 93.94 83 GLY A C 1
ATOM 671 O O . GLY A 1 83 ? -12.576 2.510 20.408 1.00 93.94 83 GLY A O 1
ATOM 672 N N . TRP A 1 84 ? -11.625 1.481 18.666 1.00 97.69 84 TRP A N 1
ATOM 673 C CA . TRP A 1 84 ? -11.662 2.681 17.828 1.00 97.69 84 TRP A CA 1
ATOM 674 C C . TRP A 1 84 ? -13.102 3.015 17.403 1.00 97.69 84 TRP A C 1
ATOM 676 O O . TRP A 1 84 ? -13.919 2.107 17.233 1.00 97.69 84 TRP A O 1
ATOM 686 N N . PRO A 1 85 ? -13.437 4.295 17.147 1.00 98.31 85 PRO A N 1
ATOM 687 C CA . PRO A 1 85 ? -14.677 4.641 16.460 1.00 98.31 85 PRO A CA 1
ATOM 688 C C . PRO A 1 85 ? -14.783 3.905 15.119 1.00 98.31 85 PRO A C 1
ATOM 690 O O . PRO A 1 85 ? -13.792 3.830 14.393 1.00 98.31 85 PRO A O 1
ATOM 693 N N . VAL A 1 86 ? -15.985 3.445 14.753 1.00 98.25 86 VAL A N 1
ATOM 694 C CA . VAL A 1 86 ? -16.226 2.642 13.533 1.00 98.25 86 VAL A CA 1
ATOM 695 C C . VAL A 1 86 ? -15.584 3.258 12.289 1.00 98.25 86 VAL A C 1
ATOM 697 O O . VAL A 1 86 ? -14.918 2.552 11.545 1.00 98.25 86 VAL A O 1
ATOM 700 N N . LYS A 1 87 ? -15.694 4.580 12.102 1.00 98.31 87 LYS A N 1
ATOM 701 C CA . LYS A 1 87 ? -15.069 5.280 10.967 1.00 98.31 87 LYS A CA 1
ATOM 702 C C . LYS A 1 87 ? -13.559 5.019 10.839 1.00 98.31 87 LYS A C 1
ATOM 704 O O . LYS A 1 87 ? -13.087 4.736 9.752 1.00 98.31 87 LYS A O 1
ATOM 709 N N . HIS A 1 88 ? -12.823 5.003 11.951 1.00 98.50 88 HIS A N 1
ATOM 710 C CA . HIS A 1 88 ? -11.382 4.752 11.923 1.00 98.50 88 HIS A CA 1
ATOM 711 C C . HIS A 1 88 ? -11.063 3.270 11.668 1.00 98.50 88 HIS A C 1
ATOM 713 O O . HIS A 1 88 ? -10.033 2.957 11.077 1.00 98.50 88 HIS A O 1
ATOM 719 N N . GLN A 1 89 ? -11.931 2.351 12.111 1.00 98.44 89 GLN A N 1
ATOM 720 C CA . GLN A 1 89 ? -11.801 0.930 11.770 1.00 98.44 89 GLN A CA 1
ATOM 721 C C . GLN A 1 89 ? -12.022 0.713 10.267 1.00 98.44 89 GLN A C 1
ATOM 723 O O . GLN A 1 89 ? -11.293 -0.051 9.639 1.00 98.44 89 GLN A O 1
ATOM 728 N N . VAL A 1 90 ? -12.998 1.417 9.679 1.00 98.62 90 VAL A N 1
ATOM 729 C CA . VAL A 1 90 ? -13.240 1.412 8.230 1.00 98.62 90 VAL A CA 1
ATOM 730 C C . VAL A 1 90 ? -11.999 1.894 7.482 1.00 98.62 90 VAL A C 1
ATOM 732 O O . VAL A 1 90 ? -11.551 1.195 6.578 1.00 98.62 90 VAL A O 1
ATOM 735 N N . ASP A 1 91 ? -11.391 3.007 7.897 1.00 98.62 91 ASP A N 1
ATOM 736 C CA . ASP A 1 91 ? -10.165 3.519 7.267 1.00 98.62 91 ASP A CA 1
ATOM 737 C C . ASP A 1 91 ? -9.021 2.493 7.316 1.00 98.62 91 ASP A C 1
ATOM 739 O O . ASP A 1 91 ? -8.348 2.253 6.314 1.00 98.62 91 ASP A O 1
ATOM 743 N N . TRP A 1 92 ? -8.842 1.808 8.450 1.00 98.69 92 TRP A N 1
ATOM 744 C CA . TRP A 1 92 ? -7.866 0.720 8.563 1.00 98.69 92 TRP A CA 1
ATOM 745 C C . TRP A 1 92 ? -8.156 -0.426 7.579 1.00 98.69 92 TRP A C 1
ATOM 747 O O . TRP A 1 92 ? -7.249 -0.926 6.907 1.00 98.69 92 TRP A O 1
ATOM 757 N N . HIS A 1 93 ? -9.424 -0.826 7.448 1.00 98.69 93 HIS A N 1
ATOM 758 C CA . HIS A 1 93 ? -9.837 -1.871 6.511 1.00 98.69 93 HIS A CA 1
ATOM 759 C C . HIS A 1 93 ? -9.658 -1.469 5.046 1.00 98.69 93 HIS A C 1
ATOM 761 O O . HIS A 1 93 ? -9.310 -2.331 4.238 1.00 98.69 93 HIS A O 1
ATOM 767 N N . LEU A 1 94 ? -9.848 -0.194 4.701 1.00 98.69 94 LEU A N 1
ATOM 768 C CA . LEU A 1 94 ? -9.587 0.316 3.354 1.00 98.69 94 LEU A CA 1
ATOM 769 C C . LEU A 1 94 ? -8.108 0.172 2.996 1.00 98.69 94 LEU A C 1
ATOM 771 O O . LEU A 1 94 ? -7.787 -0.398 1.956 1.00 98.69 94 LEU A O 1
ATOM 775 N N . ILE A 1 95 ? -7.204 0.572 3.894 1.00 98.62 95 ILE A N 1
ATOM 776 C CA . ILE A 1 95 ? -5.757 0.417 3.680 1.00 98.62 95 ILE A CA 1
ATOM 777 C C . ILE A 1 95 ? -5.398 -1.066 3.509 1.00 98.62 95 ILE A C 1
ATOM 779 O O . ILE A 1 95 ? -4.648 -1.431 2.602 1.00 98.62 95 ILE A O 1
ATOM 783 N N . ARG A 1 96 ? -5.982 -1.948 4.332 1.00 98.69 96 ARG A N 1
ATOM 784 C CA . ARG A 1 96 ? -5.795 -3.401 4.201 1.00 98.69 96 ARG A CA 1
ATOM 785 C C . ARG A 1 96 ? -6.261 -3.916 2.837 1.00 98.69 96 ARG A C 1
ATOM 787 O O . ARG A 1 96 ? -5.579 -4.741 2.233 1.00 98.69 96 ARG A O 1
ATOM 794 N N . ALA A 1 97 ? -7.420 -3.462 2.364 1.00 98.75 97 ALA A N 1
ATOM 795 C CA . ALA A 1 97 ? -7.961 -3.861 1.070 1.00 98.75 97 ALA A CA 1
ATOM 796 C C . ALA A 1 97 ? -7.048 -3.423 -0.083 1.00 98.75 97 ALA A C 1
ATOM 798 O O . ALA A 1 97 ? -6.802 -4.213 -0.989 1.00 98.75 97 ALA A O 1
ATOM 799 N N . GLU A 1 98 ? -6.477 -2.222 -0.019 1.00 98.31 98 GLU A N 1
ATOM 800 C CA . GLU A 1 98 ? -5.536 -1.733 -1.030 1.00 98.31 98 GLU A CA 1
ATOM 801 C C . GLU A 1 98 ? -4.229 -2.530 -1.068 1.00 98.31 98 GLU A C 1
ATOM 803 O O . GLU A 1 98 ? -3.747 -2.859 -2.149 1.00 98.31 98 GLU A O 1
ATOM 808 N N . MET A 1 99 ? -3.663 -2.883 0.092 1.00 98.56 99 MET A N 1
ATOM 809 C CA . MET A 1 99 ? -2.466 -3.732 0.151 1.00 98.56 99 MET A CA 1
ATOM 810 C C . MET A 1 99 ? -2.731 -5.115 -0.453 1.00 98.56 99 MET A C 1
ATOM 812 O O . MET A 1 99 ? -1.888 -5.652 -1.169 1.00 98.56 99 MET A O 1
ATOM 816 N N . ASN A 1 100 ? -3.915 -5.677 -0.205 1.00 98.56 100 ASN A N 1
ATOM 817 C CA . ASN A 1 100 ? -4.333 -6.937 -0.817 1.00 98.56 100 ASN A CA 1
ATOM 818 C C . ASN A 1 100 ? -4.586 -6.793 -2.324 1.00 98.56 100 ASN A C 1
ATOM 820 O O . ASN A 1 100 ? -4.292 -7.720 -3.074 1.00 98.56 100 ASN A O 1
ATOM 824 N N . GLY A 1 101 ? -5.113 -5.647 -2.764 1.00 98.25 101 GLY A N 1
ATOM 825 C CA . GLY A 1 101 ? -5.274 -5.316 -4.178 1.00 98.25 101 GLY A CA 1
ATOM 826 C C . GLY A 1 101 ? -3.930 -5.295 -4.900 1.00 98.25 101 GLY A C 1
ATOM 827 O O . GLY A 1 101 ? -3.773 -5.979 -5.903 1.00 98.25 101 GLY A O 1
ATOM 828 N N . LEU A 1 102 ? -2.924 -4.627 -4.324 1.00 98.00 102 LEU A N 1
ATOM 829 C CA . LEU A 1 102 ? -1.579 -4.604 -4.900 1.00 98.00 102 LEU A CA 1
ATOM 830 C C . LEU A 1 102 ? -0.966 -6.012 -4.979 1.00 98.00 102 LEU A C 1
ATOM 832 O O . LEU A 1 102 ? -0.395 -6.381 -6.001 1.00 98.00 102 LEU A O 1
ATOM 836 N N . ASP A 1 103 ? -1.103 -6.830 -3.931 1.00 98.44 103 ASP A N 1
ATOM 837 C CA . ASP A 1 103 ? -0.649 -8.228 -3.966 1.00 98.44 103 ASP A CA 1
ATOM 838 C C . ASP A 1 103 ? -1.363 -9.046 -5.060 1.00 98.44 103 ASP A C 1
ATOM 840 O O . ASP A 1 103 ? -0.744 -9.854 -5.757 1.00 98.44 103 ASP A O 1
ATOM 844 N N . PHE A 1 104 ? -2.667 -8.825 -5.241 1.00 98.50 104 PHE A N 1
ATOM 845 C CA . PHE A 1 104 ? -3.442 -9.465 -6.299 1.00 98.50 104 PHE A CA 1
ATOM 846 C C . PHE A 1 104 ? -2.978 -9.035 -7.693 1.00 98.50 104 PHE A C 1
ATOM 848 O O . PHE A 1 104 ? -2.836 -9.888 -8.573 1.00 98.50 104 PHE A O 1
ATOM 855 N N . ASP A 1 105 ? -2.668 -7.755 -7.884 1.00 97.31 105 ASP A N 1
ATOM 856 C CA . ASP A 1 105 ? -2.091 -7.252 -9.127 1.00 97.31 105 ASP A CA 1
ATOM 857 C C . ASP A 1 105 ? -0.745 -7.924 -9.410 1.00 97.31 105 ASP A C 1
ATOM 859 O O . ASP A 1 105 ? -0.522 -8.390 -10.523 1.00 97.31 105 ASP A O 1
ATOM 863 N N . HIS A 1 106 ? 0.119 -8.084 -8.402 1.00 97.69 106 HIS A N 1
ATOM 864 C CA . HIS A 1 106 ? 1.420 -8.745 -8.571 1.00 97.69 106 HIS A CA 1
ATOM 865 C C . HIS A 1 106 ? 1.317 -10.235 -8.892 1.00 97.69 106 HIS A C 1
ATOM 867 O O . HIS A 1 106 ? 2.072 -10.748 -9.718 1.00 97.69 106 HIS A O 1
ATOM 873 N N . ARG A 1 107 ? 0.392 -10.961 -8.261 1.00 97.88 107 ARG A N 1
ATOM 874 C CA . ARG A 1 107 ? 0.306 -12.422 -8.418 1.00 97.88 107 ARG A CA 1
ATOM 875 C C . ARG A 1 107 ? -0.601 -12.859 -9.559 1.00 97.88 107 ARG A C 1
ATOM 877 O O . ARG A 1 107 ? -0.328 -13.870 -10.209 1.00 97.88 107 ARG A O 1
ATOM 884 N N . VAL A 1 108 ? -1.699 -12.142 -9.780 1.00 97.44 108 VAL A N 1
ATOM 885 C CA . VAL A 1 108 ? -2.821 -12.619 -10.593 1.00 97.44 108 VAL A CA 1
ATOM 886 C C . VAL A 1 108 ? -2.979 -11.794 -11.860 1.00 97.44 108 VAL A C 1
ATOM 888 O O . VAL A 1 108 ? -2.712 -12.329 -12.943 1.00 97.44 108 VAL A O 1
ATOM 891 N N . ILE A 1 109 ? -3.383 -10.522 -11.751 1.00 96.12 109 ILE A N 1
ATOM 892 C CA . ILE A 1 109 ? -3.691 -9.705 -12.937 1.00 96.12 109 ILE A CA 1
ATOM 893 C C . ILE A 1 109 ? -2.413 -9.417 -13.723 1.00 96.12 109 ILE A C 1
ATOM 895 O O . ILE A 1 109 ? -2.354 -9.729 -14.909 1.00 96.12 109 ILE A O 1
ATOM 899 N N . ARG A 1 110 ? -1.368 -8.921 -13.055 1.00 96.69 110 ARG A N 1
ATOM 900 C CA . ARG A 1 110 ? -0.092 -8.484 -13.643 1.00 96.69 110 ARG A CA 1
ATOM 901 C C . ARG A 1 110 ? -0.308 -7.542 -14.834 1.00 96.69 110 ARG A C 1
ATOM 903 O O . ARG A 1 110 ? 0.155 -7.853 -15.932 1.00 96.69 110 ARG A O 1
ATOM 910 N N . PRO A 1 111 ? -1.033 -6.421 -14.654 1.00 94.12 111 PRO A N 1
ATOM 911 C CA . PRO A 1 111 ? -1.460 -5.578 -15.771 1.00 94.12 111 PRO A CA 1
ATOM 912 C C . PRO A 1 111 ? -0.270 -5.029 -16.572 1.00 94.12 111 PRO A C 1
ATOM 914 O O . PRO A 1 111 ? -0.276 -5.100 -17.793 1.00 94.12 111 PRO A O 1
ATOM 917 N N . TRP A 1 112 ? 0.818 -4.633 -15.909 1.00 93.69 112 TRP A N 1
ATOM 918 C CA . TRP A 1 112 ? 2.062 -4.193 -16.560 1.00 93.69 112 TRP A CA 1
ATOM 919 C C . TRP A 1 112 ? 2.753 -5.260 -17.429 1.00 93.69 112 TRP A C 1
ATOM 921 O O . TRP A 1 112 ? 3.598 -4.919 -18.254 1.00 93.69 112 TRP A O 1
ATOM 931 N N . GLU A 1 113 ? 2.450 -6.545 -17.237 1.00 95.44 113 GLU A N 1
ATOM 932 C CA . GLU A 1 113 ? 3.034 -7.652 -18.005 1.00 95.44 113 GLU A CA 1
ATOM 933 C C . GLU A 1 113 ? 2.062 -8.193 -19.061 1.00 95.44 113 GLU A C 1
ATOM 935 O O . GLU A 1 113 ? 2.482 -8.580 -20.149 1.00 95.44 113 GLU A O 1
ATOM 940 N N . LYS A 1 114 ? 0.767 -8.253 -18.734 1.00 94.88 114 LYS A N 1
ATOM 941 C CA . LYS A 1 114 ? -0.244 -8.956 -19.534 1.00 94.88 114 LYS A CA 1
ATOM 942 C C . LYS A 1 114 ? -1.167 -8.051 -20.331 1.00 94.88 114 LYS A C 1
ATOM 944 O O . LYS A 1 114 ? -1.821 -8.548 -21.244 1.00 94.88 114 LYS A O 1
ATOM 949 N N . ASP A 1 115 ? -1.251 -6.776 -19.976 1.00 91.06 115 ASP A N 1
ATOM 950 C CA . ASP A 1 115 ? -2.144 -5.824 -20.616 1.00 91.06 115 ASP A CA 1
ATOM 951 C C . ASP A 1 115 ? -1.330 -4.736 -21.330 1.00 91.06 115 ASP A C 1
ATOM 953 O O . ASP A 1 115 ? -0.843 -3.801 -20.693 1.00 91.06 115 ASP A O 1
ATOM 957 N N . PRO A 1 116 ? -1.173 -4.815 -22.663 1.00 88.06 116 PRO A N 1
ATOM 958 C CA . PRO A 1 116 ? -0.521 -3.761 -23.431 1.00 88.06 116 PRO A CA 1
ATOM 959 C C . PRO A 1 116 ? -1.185 -2.386 -23.264 1.00 88.06 116 PRO A C 1
ATOM 961 O O . PRO A 1 116 ? -0.485 -1.374 -23.333 1.00 88.06 116 PRO A O 1
ATOM 964 N N . ALA A 1 117 ? -2.500 -2.323 -23.006 1.00 85.38 117 ALA A N 1
ATOM 965 C CA . ALA A 1 117 ? -3.221 -1.065 -22.812 1.00 85.38 117 ALA A CA 1
ATOM 966 C C . ALA A 1 117 ? -2.811 -0.343 -21.518 1.00 85.38 117 ALA A C 1
ATOM 968 O O . ALA A 1 117 ? -2.990 0.873 -21.416 1.00 85.38 117 ALA A O 1
ATOM 969 N N . PHE A 1 118 ? -2.170 -1.044 -20.575 1.00 85.38 118 PHE A N 1
ATOM 970 C CA . PHE A 1 118 ? -1.595 -0.466 -19.359 1.00 85.38 118 PHE A CA 1
ATOM 971 C C . PHE A 1 118 ? -0.655 0.716 -19.647 1.00 85.38 118 PHE A C 1
ATOM 973 O O . PHE A 1 118 ? -0.613 1.678 -18.883 1.00 85.38 118 PHE A O 1
ATOM 980 N N . TYR A 1 119 ? 0.067 0.679 -20.771 1.00 84.00 119 TYR A N 1
ATOM 981 C CA . TYR A 1 119 ? 1.046 1.706 -21.146 1.00 84.00 119 TYR A CA 1
ATOM 982 C C . TYR A 1 119 ? 0.493 2.805 -22.062 1.00 84.00 119 TYR A C 1
ATOM 984 O O . TYR A 1 119 ? 1.221 3.739 -22.395 1.00 84.00 119 TYR A O 1
ATOM 992 N N . VAL A 1 120 ? -0.763 2.703 -22.503 1.00 76.00 120 VAL A N 1
ATOM 993 C CA . VAL A 1 120 ? -1.302 3.527 -23.603 1.00 76.00 120 VAL A CA 1
ATOM 994 C C . VAL A 1 120 ? -2.261 4.622 -23.112 1.00 76.00 120 VAL A C 1
ATOM 996 O O . VAL A 1 120 ? -2.695 5.464 -23.893 1.00 76.00 120 VAL A O 1
ATOM 999 N N . TRP A 1 121 ? -2.571 4.696 -21.817 1.00 55.94 121 TRP A N 1
ATOM 1000 C CA . TRP A 1 121 ? -3.583 5.636 -21.330 1.00 55.94 121 TRP A CA 1
ATOM 1001 C C . TRP A 1 121 ? -3.183 7.109 -21.484 1.00 55.94 121 TRP A C 1
ATOM 1003 O O . TRP A 1 121 ? -2.353 7.616 -20.732 1.00 55.94 121 TRP A O 1
ATOM 1013 N N . PHE A 1 122 ? -3.887 7.841 -22.352 1.00 52.19 122 PHE A N 1
ATOM 1014 C CA . PHE A 1 122 ? -4.262 9.215 -22.025 1.00 52.19 122 PHE A CA 1
ATOM 1015 C C . PHE A 1 122 ? -5.505 9.690 -22.777 1.00 52.19 122 PHE A C 1
ATOM 1017 O O . PHE A 1 122 ? -5.491 9.858 -23.991 1.00 52.19 122 PHE A O 1
ATOM 1024 N N . TYR A 1 123 ? -6.519 10.085 -22.007 1.00 54.06 123 TYR A N 1
ATOM 1025 C CA . TYR A 1 123 ? -7.291 11.285 -22.306 1.00 54.06 123 TYR A CA 1
ATOM 1026 C C . TYR A 1 123 ? -7.365 12.128 -21.038 1.00 54.06 123 TYR A C 1
ATOM 1028 O O . TYR A 1 123 ? -7.711 11.635 -19.971 1.00 54.06 123 TYR A O 1
ATOM 1036 N N . SER A 1 124 ? -7.019 13.409 -21.145 1.00 55.28 124 SER A N 1
ATOM 1037 C CA . SER A 1 124 ? -7.049 14.371 -20.032 1.00 55.28 124 SER A CA 1
ATOM 1038 C C . SER A 1 124 ? -8.466 14.805 -19.628 1.00 55.28 124 SER A C 1
ATOM 1040 O O . SER A 1 124 ? -8.629 15.625 -18.729 1.00 55.28 124 SER A O 1
ATOM 1042 N N . SER A 1 125 ? -9.487 14.264 -20.295 1.00 58.38 125 SER A N 1
ATOM 1043 C CA . SER A 1 125 ? -10.907 14.501 -20.052 1.00 58.38 125 SER A CA 1
ATOM 1044 C C . SER A 1 125 ? -11.646 13.164 -20.108 1.00 58.38 125 SER A C 1
ATOM 1046 O O . SER A 1 125 ? -11.342 12.375 -21.012 1.00 58.38 125 SER A O 1
ATOM 1048 N N . PRO A 1 126 ? -12.648 12.933 -19.233 1.00 58.59 126 PRO A N 1
ATOM 1049 C CA . PRO A 1 126 ? -13.627 11.870 -19.430 1.00 58.59 126 PRO A CA 1
ATOM 1050 C C . PRO A 1 126 ? -14.214 11.976 -20.838 1.00 58.59 126 PRO A C 1
ATOM 1052 O O . PRO A 1 126 ? -14.423 13.082 -21.350 1.00 58.59 126 PRO A O 1
ATOM 1055 N N . SER A 1 127 ? -14.424 10.835 -21.476 1.00 63.53 127 SER A N 1
ATOM 1056 C CA . SER A 1 127 ? -14.928 10.751 -22.837 1.00 63.53 127 SER A CA 1
ATOM 1057 C C . SER A 1 127 ? -16.307 10.122 -22.807 1.00 63.53 127 SER A C 1
ATOM 1059 O O . SER A 1 127 ? -16.411 8.956 -22.470 1.00 63.53 127 SER A O 1
ATOM 1061 N N . ASP A 1 128 ? -17.338 10.835 -23.250 1.00 70.56 128 ASP A N 1
ATOM 1062 C CA . ASP A 1 128 ? -18.685 10.268 -23.453 1.00 70.56 128 ASP A CA 1
ATOM 1063 C C . ASP A 1 128 ? -18.783 9.442 -24.759 1.00 70.56 128 ASP A C 1
ATOM 1065 O O . ASP A 1 128 ? -19.817 9.359 -25.415 1.00 70.56 128 ASP A O 1
ATOM 1069 N N . VAL A 1 129 ? -17.650 8.895 -25.212 1.00 70.12 129 VAL A N 1
ATOM 1070 C CA . VAL A 1 129 ? -17.516 8.173 -26.482 1.00 70.12 129 VAL A CA 1
ATOM 1071 C C . VAL A 1 129 ? -17.149 6.723 -26.163 1.00 70.12 129 VAL A C 1
ATOM 1073 O O . VAL A 1 129 ? -16.041 6.501 -25.664 1.00 70.12 129 VAL A O 1
ATOM 1076 N N . PRO A 1 130 ? -18.027 5.745 -26.468 1.00 69.19 130 PRO A N 1
ATOM 1077 C CA . PRO A 1 130 ? -17.846 4.342 -26.080 1.00 69.19 130 PRO A CA 1
ATOM 1078 C C . PRO A 1 130 ? -16.520 3.713 -26.531 1.00 69.19 130 PRO A C 1
ATOM 1080 O O . PRO A 1 130 ? -15.967 2.864 -25.843 1.00 69.19 130 PRO A O 1
ATOM 1083 N N . GLU A 1 131 ? -15.974 4.163 -27.661 1.00 67.38 131 GLU A N 1
ATOM 1084 C CA . GLU A 1 131 ? -14.735 3.656 -28.274 1.00 67.38 131 GLU A CA 1
ATOM 1085 C C . GLU A 1 131 ? -13.456 3.944 -27.457 1.00 67.38 131 GLU A C 1
ATOM 1087 O O . GLU A 1 131 ? -12.389 3.417 -27.763 1.00 67.38 131 GLU A O 1
ATOM 1092 N N . ARG A 1 132 ? -13.544 4.787 -26.418 1.00 64.56 132 ARG A N 1
ATOM 1093 C CA . ARG A 1 132 ? -12.426 5.130 -25.521 1.00 64.56 132 ARG A CA 1
ATOM 1094 C C . ARG A 1 132 ? -12.467 4.424 -24.164 1.00 64.56 132 ARG A C 1
ATOM 1096 O O . ARG A 1 132 ? -11.524 4.582 -23.394 1.00 64.56 132 ARG A O 1
ATOM 1103 N N . GLU A 1 133 ? -13.537 3.697 -23.843 1.00 61.84 133 GLU A N 1
ATOM 1104 C CA . GLU A 1 133 ? -13.744 3.122 -22.503 1.00 61.84 133 GLU A CA 1
ATOM 1105 C C . GLU A 1 133 ? -13.371 1.633 -22.389 1.00 61.84 133 GLU A C 1
ATOM 1107 O O . GLU A 1 133 ? -13.530 1.035 -21.325 1.00 61.84 133 GLU A O 1
ATOM 1112 N N . GLY A 1 134 ? -12.844 1.018 -23.450 1.00 53.62 134 GLY A N 1
ATOM 1113 C CA . GLY A 1 134 ? -12.461 -0.394 -23.447 1.00 53.62 134 GLY A CA 1
ATOM 1114 C C . GLY A 1 134 ? -11.267 -0.704 -24.351 1.00 53.62 134 GLY A C 1
ATOM 1115 O O . GLY A 1 134 ? -10.859 0.143 -25.146 1.00 53.62 134 GLY A O 1
ATOM 1116 N N . PRO A 1 135 ? -10.674 -1.905 -24.215 1.00 49.69 135 PRO A N 1
ATOM 1117 C CA . PRO A 1 135 ? -9.641 -2.367 -25.126 1.00 49.69 135 PRO A CA 1
ATOM 1118 C C . PRO A 1 135 ? -10.285 -2.738 -26.468 1.00 49.69 135 PRO A C 1
ATOM 1120 O O . PRO A 1 135 ? -11.156 -3.611 -26.523 1.00 49.69 135 PRO A O 1
ATOM 1123 N N . ASN A 1 136 ? -9.848 -2.054 -27.523 1.00 54.38 136 ASN A N 1
ATOM 1124 C CA . ASN A 1 136 ? -10.195 -2.340 -28.916 1.00 54.38 136 ASN A CA 1
ATOM 1125 C C . ASN A 1 136 ? -9.250 -3.401 -29.486 1.00 54.38 136 ASN A C 1
ATOM 1127 O O . ASN A 1 136 ? -8.032 -3.297 -29.205 1.00 54.38 136 ASN A O 1
#